Protein AF-A0A3D1LK97-F1 (afdb_monomer_lite)

Structure (mmCIF, N/CA/C/O backbone):
data_AF-A0A3D1LK97-F1
#
_entry.id   AF-A0A3D1LK97-F1
#
loop_
_atom_site.group_PDB
_atom_site.id
_atom_site.type_symbol
_atom_site.label_atom_id
_atom_site.label_alt_id
_atom_site.label_comp_id
_atom_site.label_asym_id
_atom_site.label_entity_id
_atom_site.label_seq_id
_atom_site.pdbx_PDB_ins_code
_atom_site.Cartn_x
_atom_site.Cartn_y
_atom_site.Cartn_z
_atom_site.occupancy
_atom_site.B_iso_or_equiv
_atom_site.auth_seq_id
_atom_site.auth_comp_id
_atom_site.auth_asym_id
_atom_site.auth_atom_id
_atom_site.pdbx_PDB_model_num
ATOM 1 N N . MET A 1 1 ? -4.830 -10.003 18.967 1.00 34.62 1 MET A N 1
ATOM 2 C CA . MET A 1 1 ? -3.590 -9.433 18.400 1.00 34.62 1 MET A CA 1
ATOM 3 C C . MET A 1 1 ? -3.853 -9.200 16.925 1.00 34.62 1 MET A C 1
ATOM 5 O O . MET A 1 1 ? -3.935 -10.170 16.188 1.00 34.62 1 MET A O 1
ATOM 9 N N . GLY A 1 2 ? -4.149 -7.959 16.535 1.00 43.16 2 GLY A N 1
ATOM 10 C CA . GLY A 1 2 ? -4.413 -7.624 15.134 1.00 43.16 2 GLY A CA 1
ATOM 11 C C . GLY A 1 2 ? -3.094 -7.548 14.375 1.00 43.16 2 GLY A C 1
ATOM 12 O O . GLY A 1 2 ? -2.179 -6.857 14.817 1.00 43.16 2 GLY A O 1
ATOM 13 N N . PHE A 1 3 ? -2.970 -8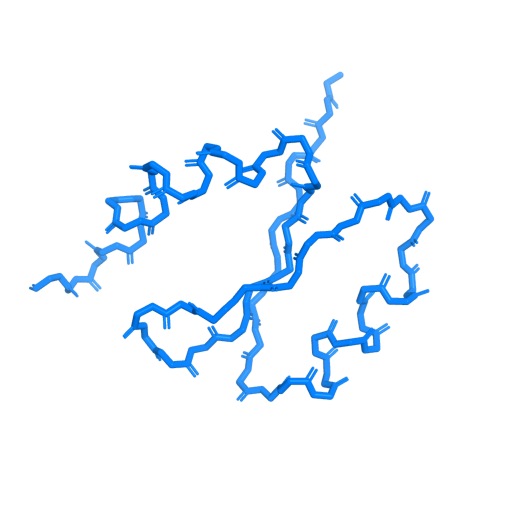.295 13.283 1.00 44.66 3 PHE A N 1
ATOM 14 C CA . PHE A 1 3 ? -1.841 -8.158 12.374 1.00 44.66 3 PHE A CA 1
ATOM 15 C C . PHE A 1 3 ? -2.009 -6.838 11.628 1.00 44.66 3 PHE A C 1
ATOM 17 O O . PHE A 1 3 ? -2.986 -6.664 10.906 1.00 44.66 3 PHE A O 1
ATOM 24 N N . VAL A 1 4 ? -1.077 -5.905 11.809 1.00 54.84 4 VAL A N 1
ATOM 25 C CA . VAL A 1 4 ? -1.055 -4.691 10.995 1.00 54.84 4 VAL A CA 1
ATOM 26 C C . VAL A 1 4 ? -0.515 -5.085 9.622 1.00 54.84 4 VAL A C 1
ATOM 28 O O . VAL A 1 4 ? 0.682 -5.330 9.464 1.00 54.84 4 VAL A O 1
ATOM 31 N N . MET A 1 5 ? -1.412 -5.267 8.652 1.00 64.75 5 MET A N 1
ATOM 32 C CA . MET A 1 5 ? -1.051 -5.765 7.328 1.00 64.75 5 MET A CA 1
ATOM 33 C C . MET A 1 5 ? -0.769 -4.592 6.390 1.00 64.75 5 MET A C 1
ATOM 35 O O . MET A 1 5 ? -1.679 -3.903 5.937 1.00 64.75 5 MET A O 1
ATOM 39 N N . TYR A 1 6 ? 0.512 -4.382 6.099 1.00 78.12 6 TYR A N 1
ATOM 40 C CA . TYR A 1 6 ? 0.980 -3.429 5.099 1.00 78.12 6 TYR A CA 1
ATOM 41 C C . TYR A 1 6 ? 1.434 -4.191 3.857 1.00 78.12 6 TYR A C 1
ATOM 43 O O . TYR A 1 6 ? 2.229 -5.128 3.963 1.00 78.12 6 TYR A O 1
ATOM 51 N N . ALA A 1 7 ? 0.968 -3.785 2.680 1.00 86.81 7 ALA A N 1
ATOM 52 C CA . ALA A 1 7 ? 1.429 -4.338 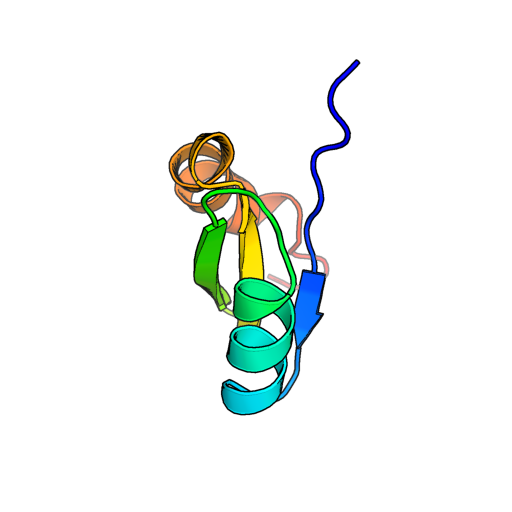1.409 1.00 86.81 7 ALA A CA 1
ATOM 53 C C . ALA A 1 7 ? 1.909 -3.222 0.479 1.00 86.81 7 ALA A C 1
ATOM 55 O O . ALA A 1 7 ? 1.381 -2.113 0.511 1.00 86.81 7 ALA A O 1
ATOM 56 N N . LYS A 1 8 ? 2.917 -3.512 -0.344 1.00 88.88 8 LYS A N 1
ATOM 57 C CA . LYS A 1 8 ? 3.606 -2.528 -1.183 1.00 88.88 8 LYS A CA 1
ATOM 58 C C . LYS A 1 8 ? 3.665 -3.008 -2.627 1.00 88.88 8 LYS A C 1
ATOM 60 O O . LYS A 1 8 ? 4.030 -4.156 -2.872 1.00 88.88 8 LYS A O 1
ATOM 65 N N . PHE A 1 9 ? 3.359 -2.127 -3.574 1.00 90.88 9 PHE A N 1
ATOM 66 C CA . PHE A 1 9 ? 3.223 -2.473 -4.984 1.00 90.88 9 PHE A CA 1
ATOM 67 C C . PHE A 1 9 ? 3.873 -1.434 -5.905 1.00 90.88 9 PHE A C 1
ATOM 69 O O . PHE A 1 9 ? 3.756 -0.234 -5.657 1.00 90.88 9 PHE A O 1
ATOM 76 N N . PRO A 1 10 ? 4.498 -1.869 -7.012 1.00 93.06 10 PRO A N 1
ATOM 77 C CA . PRO A 1 10 ? 5.027 -0.962 -8.029 1.00 93.06 10 PRO A CA 1
ATOM 78 C C . PRO A 1 10 ? 3.957 -0.343 -8.932 1.00 93.06 10 PRO A C 1
ATOM 80 O O . PRO A 1 10 ? 4.221 0.654 -9.595 1.00 93.06 10 PRO A O 1
ATOM 83 N N . TYR A 1 11 ? 2.746 -0.902 -8.954 1.00 94.19 11 TYR A N 1
ATOM 84 C CA . TYR A 1 11 ? 1.668 -0.453 -9.830 1.00 94.19 11 TYR A CA 1
ATOM 85 C C . TYR A 1 11 ? 0.385 -0.218 -9.038 1.00 94.19 11 TYR A C 1
ATOM 87 O O . TYR A 1 11 ? -0.030 -1.069 -8.247 1.00 94.19 11 TYR A O 1
ATOM 95 N N . TYR A 1 12 ? -0.274 0.911 -9.305 1.00 93.62 12 TYR A N 1
ATOM 96 C CA . TYR A 1 12 ? -1.511 1.291 -8.624 1.00 93.62 12 TYR A CA 1
ATOM 97 C C . TYR A 1 12 ? -2.636 0.273 -8.830 1.00 93.62 12 TYR A C 1
ATOM 99 O O . TYR A 1 12 ? -3.330 -0.076 -7.883 1.00 93.62 12 TYR A O 1
ATOM 107 N N . SER A 1 13 ? -2.779 -0.265 -10.043 1.00 96.50 13 SER A N 1
ATOM 108 C CA . SER A 1 13 ? -3.807 -1.263 -10.364 1.00 96.50 13 SER A CA 1
ATOM 109 C C . SER A 1 13 ? -3.683 -2.533 -9.520 1.00 96.50 13 SER A C 1
ATOM 111 O O . SER A 1 13 ? -4.687 -3.080 -9.069 1.00 96.50 13 SER A O 1
ATOM 113 N N . VAL A 1 14 ? -2.456 -2.980 -9.245 1.00 95.81 14 VAL A N 1
ATOM 114 C CA . VAL A 1 14 ? -2.204 -4.149 -8.391 1.00 95.81 14 VAL A CA 1
ATOM 115 C C . VAL A 1 14 ? -2.549 -3.829 -6.936 1.00 95.81 14 VAL A C 1
ATOM 117 O O . VAL A 1 14 ? -3.197 -4.637 -6.273 1.00 95.81 14 VAL A O 1
ATOM 120 N N . ALA A 1 15 ? -2.193 -2.631 -6.459 1.00 94.56 15 ALA A N 1
ATOM 121 C CA . ALA A 1 15 ? -2.585 -2.167 -5.130 1.00 94.56 15 ALA A CA 1
ATOM 122 C C . ALA A 1 15 ? -4.115 -2.103 -4.973 1.00 94.56 15 ALA A C 1
ATOM 124 O O . ALA A 1 15 ? -4.644 -2.525 -3.947 1.00 94.56 15 ALA A O 1
ATOM 125 N N . GLN A 1 16 ? -4.834 -1.637 -6.000 1.00 95.12 16 GLN A N 1
ATOM 126 C CA . GLN A 1 16 ? -6.298 -1.611 -6.019 1.00 95.12 16 GLN A CA 1
ATOM 127 C C . GLN A 1 16 ? -6.902 -3.014 -5.981 1.00 95.12 16 GLN A C 1
ATOM 129 O O . GLN A 1 16 ? -7.793 -3.263 -5.174 1.00 95.12 16 GLN A O 1
ATOM 134 N N . MET A 1 17 ? -6.410 -3.938 -6.811 1.00 96.88 17 MET A N 1
ATOM 135 C CA . MET A 1 17 ? -6.880 -5.327 -6.803 1.00 96.88 17 MET A CA 1
ATOM 136 C C . MET A 1 17 ? -6.685 -5.983 -5.437 1.00 96.88 17 MET A C 1
ATOM 138 O O . MET A 1 17 ? -7.595 -6.634 -4.928 1.00 96.88 17 MET A O 1
ATOM 142 N N . TYR A 1 18 ? -5.513 -5.787 -4.830 1.00 94.00 18 TYR A N 1
ATOM 143 C CA . TYR A 1 18 ? -5.241 -6.289 -3.491 1.00 94.00 18 TYR A CA 1
ATOM 144 C C . TYR A 1 18 ? -6.191 -5.666 -2.461 1.00 94.00 18 TYR A C 1
ATOM 146 O O . TYR A 1 18 ? -6.824 -6.398 -1.708 1.00 94.00 18 TYR A O 1
ATOM 154 N N . ALA A 1 19 ? -6.377 -4.343 -2.480 1.00 93.25 19 ALA A N 1
ATOM 155 C CA . ALA A 1 19 ? -7.304 -3.652 -1.584 1.00 93.25 19 ALA A CA 1
ATOM 156 C C . ALA A 1 19 ? -8.752 -4.163 -1.712 1.00 93.25 19 ALA A C 1
ATOM 158 O O . ALA A 1 19 ? -9.417 -4.354 -0.702 1.00 93.25 19 ALA A O 1
ATOM 159 N N . MET A 1 20 ? -9.222 -4.441 -2.933 1.00 93.62 20 MET A N 1
ATOM 160 C CA . MET A 1 20 ? -10.556 -5.009 -3.182 1.00 93.62 20 MET A CA 1
ATOM 161 C C . MET A 1 20 ? -10.708 -6.452 -2.686 1.00 93.62 20 MET A C 1
ATOM 163 O O . MET A 1 20 ? -11.828 -6.899 -2.456 1.00 93.62 20 MET A O 1
ATOM 167 N N . SER A 1 21 ? -9.604 -7.191 -2.551 1.00 94.19 21 SER A N 1
ATOM 168 C CA . SER A 1 21 ? -9.617 -8.571 -2.049 1.00 94.19 21 SER A CA 1
ATOM 169 C C . SER A 1 21 ? -9.687 -8.669 -0.522 1.00 94.19 21 SER A C 1
ATOM 171 O O . SER A 1 21 ? -9.877 -9.761 0.010 1.00 94.19 21 SER A O 1
ATOM 173 N N . LEU A 1 22 ? -9.521 -7.548 0.184 1.00 90.56 22 LEU A N 1
ATOM 174 C CA . LEU A 1 22 ? -9.542 -7.496 1.639 1.00 90.56 22 LEU A CA 1
ATOM 175 C C . LEU A 1 22 ? -10.957 -7.210 2.148 1.00 90.56 22 LEU A C 1
ATOM 177 O O . LEU A 1 22 ? -11.600 -6.256 1.721 1.00 90.56 22 LEU A O 1
ATOM 181 N N . ASP A 1 23 ? -11.407 -7.987 3.133 1.00 91.00 23 ASP A N 1
ATOM 182 C CA . ASP A 1 23 ? -12.700 -7.798 3.813 1.00 91.00 23 ASP A CA 1
ATOM 183 C C . ASP A 1 23 ? -12.607 -6.763 4.953 1.00 91.00 23 ASP A C 1
ATOM 185 O O . ASP A 1 23 ? -13.186 -6.906 6.030 1.00 91.00 23 ASP A O 1
ATOM 189 N N . MET A 1 24 ? -11.785 -5.730 4.759 1.00 88.44 24 MET A N 1
ATOM 190 C CA . MET A 1 24 ? -11.555 -4.686 5.753 1.00 88.44 24 MET A CA 1
ATOM 191 C C . MET A 1 24 ? -11.288 -3.327 5.099 1.00 88.44 24 MET A C 1
ATOM 193 O O . MET A 1 24 ? -10.751 -3.264 3.992 1.00 88.44 24 MET A O 1
ATOM 197 N N . PRO A 1 25 ? -11.620 -2.214 5.778 1.00 89.38 25 PRO A N 1
ATOM 198 C CA . PRO A 1 25 ? -11.304 -0.883 5.281 1.00 89.38 25 PRO A CA 1
ATOM 199 C C . PRO A 1 25 ? -9.792 -0.648 5.209 1.00 89.38 25 PRO A C 1
ATOM 201 O O . PRO A 1 25 ? -9.088 -0.741 6.214 1.00 89.38 25 PRO A O 1
ATOM 204 N N . VAL A 1 26 ? -9.310 -0.255 4.033 1.00 91.00 26 VAL A N 1
ATOM 205 C CA . VAL A 1 26 ? -7.901 0.078 3.790 1.00 91.00 26 VAL A CA 1
ATOM 206 C C . VAL A 1 26 ? -7.761 1.425 3.086 1.00 91.00 26 VAL A C 1
ATOM 208 O O . VAL A 1 26 ? -8.695 1.901 2.438 1.00 91.00 26 VAL A O 1
ATOM 211 N N . ALA A 1 27 ? -6.583 2.031 3.201 1.00 90.19 27 ALA A N 1
ATOM 212 C CA . ALA A 1 27 ? -6.164 3.202 2.442 1.00 90.19 27 ALA A CA 1
ATOM 213 C C . ALA A 1 27 ? -5.040 2.815 1.468 1.00 90.19 27 ALA A C 1
ATOM 215 O O . ALA A 1 27 ? -4.171 2.007 1.800 1.00 90.19 27 ALA A O 1
ATOM 216 N N . ILE A 1 28 ? -5.057 3.397 0.264 1.00 90.94 28 ILE A N 1
ATOM 217 C CA . ILE A 1 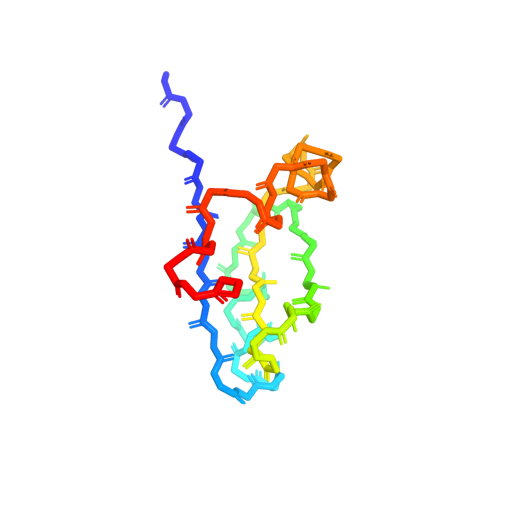28 ? -3.964 3.271 -0.709 1.00 90.94 28 ILE A CA 1
ATOM 218 C C . ILE A 1 28 ? -3.217 4.597 -0.757 1.00 90.94 28 ILE A C 1
ATOM 220 O O . ILE A 1 28 ? -3.822 5.630 -1.041 1.00 90.94 28 ILE A O 1
ATOM 224 N N . MET A 1 29 ? -1.911 4.572 -0.512 1.00 87.75 29 MET A N 1
ATOM 225 C CA . MET A 1 29 ? -1.090 5.778 -0.410 1.00 87.75 29 MET A CA 1
ATOM 226 C C . MET A 1 29 ? 0.146 5.681 -1.298 1.00 87.75 29 MET A C 1
ATOM 228 O O . MET A 1 29 ? 0.774 4.627 -1.382 1.00 87.75 29 MET A O 1
ATOM 232 N N . LEU A 1 30 ? 0.507 6.779 -1.963 1.00 86.56 30 LEU A N 1
ATOM 233 C CA . LEU A 1 30 ? 1.752 6.868 -2.724 1.00 86.56 30 LEU A CA 1
ATOM 234 C C . LEU A 1 30 ? 2.897 7.214 -1.764 1.00 86.56 30 LEU A C 1
ATOM 236 O O . LEU A 1 30 ? 2.880 8.269 -1.131 1.00 86.56 30 LEU A O 1
ATOM 240 N N . GLY A 1 31 ? 3.863 6.309 -1.635 1.00 80.06 31 GLY A N 1
ATOM 241 C CA . GLY A 1 31 ? 5.068 6.507 -0.836 1.00 80.06 31 GLY 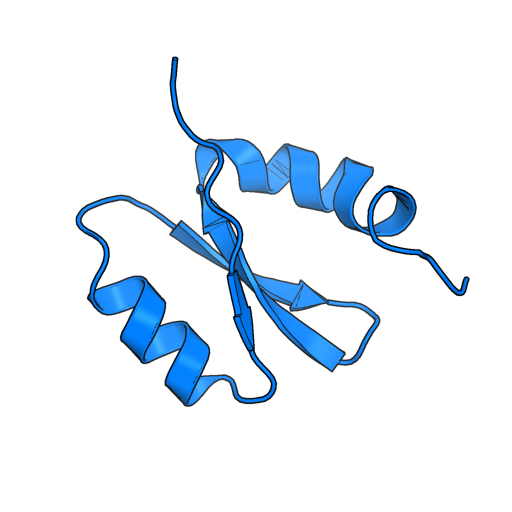A CA 1
ATOM 242 C C . GLY A 1 31 ? 6.072 7.446 -1.509 1.00 80.06 31 GLY A C 1
ATOM 243 O O . GLY A 1 31 ? 6.038 7.659 -2.722 1.00 80.06 31 GLY A O 1
ATOM 244 N N . GLY A 1 32 ? 7.007 7.986 -0.719 1.00 78.62 32 GLY A N 1
ATOM 245 C CA . GLY A 1 32 ? 8.103 8.827 -1.229 1.00 78.62 32 GLY A CA 1
ATOM 246 C C . GLY A 1 32 ? 9.083 8.084 -2.147 1.00 78.62 32 GLY A C 1
ATOM 247 O O . GLY A 1 32 ? 9.818 8.703 -2.905 1.00 78.62 32 GLY A O 1
ATOM 248 N N . ASP A 1 33 ? 9.048 6.754 -2.123 1.00 82.25 33 ASP A N 1
ATOM 249 C CA . ASP A 1 33 ? 9.782 5.845 -3.003 1.00 82.25 33 ASP A CA 1
ATOM 250 C C . ASP A 1 33 ? 9.051 5.537 -4.323 1.00 82.25 33 ASP A C 1
ATOM 252 O O . ASP A 1 33 ? 9.455 4.632 -5.052 1.00 82.25 33 ASP A O 1
ATOM 256 N N . LEU A 1 34 ? 7.983 6.282 -4.632 1.00 84.88 34 LEU A N 1
ATOM 257 C CA . LEU A 1 34 ? 7.136 6.122 -5.821 1.00 84.88 34 LEU A CA 1
ATOM 258 C C . LEU A 1 34 ? 6.403 4.773 -5.893 1.00 84.88 34 LEU A C 1
ATOM 260 O O . LEU A 1 34 ? 5.937 4.372 -6.960 1.00 84.88 34 LEU A O 1
ATOM 264 N N . LEU A 1 35 ? 6.274 4.078 -4.762 1.00 88.12 35 LEU A N 1
ATOM 265 C CA . LEU A 1 35 ? 5.549 2.817 -4.657 1.00 88.12 35 LEU A CA 1
ATOM 266 C C . LEU A 1 35 ? 4.225 3.020 -3.920 1.00 88.12 35 LEU A C 1
ATOM 268 O O . LEU A 1 35 ? 4.076 3.908 -3.080 1.00 88.12 35 LEU A O 1
ATOM 272 N N . TYR A 1 36 ? 3.245 2.180 -4.231 1.00 90.25 36 TYR A N 1
ATOM 273 C CA . TYR A 1 36 ? 1.916 2.244 -3.634 1.00 90.25 36 TYR A CA 1
ATOM 274 C C . TYR A 1 36 ? 1.839 1.335 -2.418 1.00 90.25 36 TYR A C 1
ATOM 276 O O . TYR A 1 36 ? 2.117 0.140 -2.510 1.00 90.25 36 TYR A O 1
ATOM 284 N N . TRP A 1 37 ? 1.411 1.892 -1.297 1.00 89.69 37 TRP A N 1
ATOM 285 C CA . TRP A 1 37 ? 1.180 1.175 -0.055 1.00 89.69 37 TRP A CA 1
ATOM 286 C C . TRP A 1 37 ? -0.307 0.968 0.167 1.00 89.69 37 TRP A C 1
ATOM 288 O O . TRP A 1 37 ? -1.088 1.903 0.022 1.00 89.69 37 TRP A O 1
ATOM 298 N N . VAL A 1 38 ? -0.688 -0.247 0.540 1.00 91.12 38 VAL A N 1
ATOM 299 C CA . VAL A 1 38 ? -2.020 -0.582 1.040 1.00 91.12 38 VAL A CA 1
ATOM 300 C C . VAL A 1 38 ? -1.893 -0.802 2.536 1.00 91.12 38 VAL A C 1
ATOM 302 O O . VAL A 1 38 ? -1.123 -1.662 2.973 1.00 91.12 38 VAL A O 1
ATOM 305 N N . VAL A 1 39 ? -2.604 0.016 3.306 1.00 88.50 39 VAL A N 1
ATOM 306 C CA . VAL A 1 39 ? -2.499 0.085 4.767 1.00 88.50 39 VAL A CA 1
ATOM 307 C C . VAL A 1 39 ? -3.888 -0.004 5.393 1.00 88.50 39 VAL A C 1
ATOM 309 O O . VAL A 1 39 ? -4.861 0.454 4.794 1.00 88.50 39 VAL A O 1
ATOM 312 N N . ASP A 1 40 ? -4.000 -0.563 6.598 1.00 87.94 40 ASP A N 1
ATOM 313 C CA . ASP A 1 40 ? -5.242 -0.475 7.378 1.00 87.94 40 ASP A CA 1
ATOM 314 C C . ASP A 1 40 ? -5.617 1.000 7.587 1.00 87.94 40 ASP A C 1
ATOM 316 O O . ASP A 1 40 ? -4.769 1.832 7.927 1.00 87.94 40 ASP A O 1
ATOM 320 N N . ARG A 1 41 ? -6.899 1.326 7.402 1.00 84.00 41 ARG A N 1
ATOM 321 C CA . ARG A 1 41 ? -7.430 2.676 7.607 1.00 84.00 41 ARG A CA 1
ATOM 322 C C . ARG A 1 41 ? -7.184 3.211 9.024 1.00 84.00 41 ARG A C 1
ATOM 324 O O . ARG A 1 41 ? -6.980 4.410 9.188 1.00 84.00 41 ARG A O 1
ATOM 331 N N . GLN A 1 42 ? -7.172 2.359 10.047 1.00 82.62 42 GLN A N 1
ATOM 332 C CA . GLN A 1 42 ? -6.861 2.766 11.425 1.00 82.62 42 GLN A CA 1
ATOM 333 C C . GLN A 1 42 ? -5.403 3.222 11.578 1.00 82.62 42 GLN A C 1
ATOM 335 O O . GLN A 1 42 ? -5.106 4.109 12.378 1.00 82.62 42 GLN A O 1
ATOM 340 N N . SER A 1 43 ? -4.508 2.654 10.771 1.00 74.06 43 SER A N 1
ATOM 341 C CA . SER A 1 43 ? -3.075 2.944 10.768 1.00 74.06 43 SER A CA 1
ATOM 342 C C . SER A 1 43 ? -2.679 4.015 9.747 1.00 74.06 43 SER A C 1
ATOM 344 O O . SER A 1 43 ? -1.503 4.355 9.657 1.00 74.06 43 SER A O 1
ATOM 346 N N . GLU A 1 44 ? -3.625 4.595 9.000 1.00 77.25 44 GLU A N 1
ATOM 347 C CA . GLU A 1 44 ? -3.360 5.635 7.994 1.00 77.25 44 GLU A CA 1
ATOM 348 C C . GLU A 1 44 ? -2.651 6.855 8.606 1.00 77.25 44 GLU A C 1
ATOM 350 O O . GLU A 1 44 ? -1.626 7.314 8.101 1.00 77.25 44 GLU A O 1
ATOM 355 N N . VAL A 1 45 ? -3.158 7.347 9.742 1.00 75.44 45 VAL A N 1
ATOM 356 C CA . VAL A 1 45 ? -2.590 8.502 10.459 1.00 75.44 45 VAL A CA 1
ATOM 357 C C . VAL A 1 45 ? -1.201 8.183 11.010 1.00 75.44 45 VAL A C 1
ATOM 359 O O . VAL A 1 45 ? -0.322 9.045 11.036 1.00 75.44 45 VAL A O 1
ATOM 362 N N . GLU A 1 46 ? -0.996 6.946 11.460 1.00 72.81 46 GLU A N 1
ATOM 363 C CA . GLU A 1 46 ? 0.297 6.481 11.948 1.00 72.81 46 GLU A CA 1
ATOM 364 C C . GLU A 1 46 ? 1.293 6.353 10.794 1.00 72.81 46 GLU A C 1
ATOM 366 O O . GLU A 1 46 ? 2.413 6.833 10.912 1.00 72.81 46 GLU A O 1
ATOM 371 N N . TYR A 1 47 ? 0.876 5.855 9.630 1.00 67.81 47 TYR A N 1
ATOM 372 C CA . TYR A 1 47 ? 1.708 5.847 8.431 1.00 67.81 47 TYR A CA 1
ATOM 373 C C . TYR A 1 47 ? 2.029 7.268 7.946 1.00 67.81 47 TYR A C 1
ATOM 375 O O . TYR A 1 47 ? 3.166 7.539 7.580 1.00 67.81 47 TYR A O 1
ATOM 383 N N . GLN A 1 48 ? 1.095 8.219 7.963 1.00 69.06 48 GLN A N 1
ATOM 384 C CA . GLN A 1 48 ? 1.425 9.601 7.581 1.00 69.06 48 GLN A CA 1
ATOM 385 C C . GLN A 1 48 ? 2.477 10.230 8.511 1.00 69.06 48 GLN A C 1
ATOM 387 O O . GLN A 1 48 ? 3.284 11.045 8.070 1.00 69.06 48 GLN A O 1
ATOM 392 N N . LYS A 1 49 ? 2.498 9.832 9.789 1.00 66.81 49 LYS A N 1
ATOM 393 C CA . LYS A 1 49 ? 3.459 10.323 10.791 1.00 66.81 49 LYS A CA 1
ATOM 394 C C . LYS A 1 49 ? 4.779 9.549 10.805 1.00 66.81 49 LYS A C 1
ATOM 396 O O . LYS A 1 49 ? 5.825 10.139 11.056 1.00 66.81 49 LYS A O 1
ATOM 401 N N . ILE A 1 50 ? 4.725 8.239 10.578 1.00 58.91 50 ILE A N 1
ATOM 402 C CA . ILE A 1 50 ? 5.811 7.283 10.824 1.00 58.91 50 ILE A CA 1
ATOM 403 C C . ILE A 1 50 ? 6.288 6.604 9.528 1.00 58.91 50 ILE A C 1
ATOM 405 O O . ILE A 1 50 ? 7.446 6.223 9.419 1.00 58.91 50 ILE A O 1
ATOM 409 N N . GLY A 1 51 ? 5.454 6.489 8.500 1.00 52.94 51 GLY A N 1
ATOM 410 C CA . GLY A 1 51 ? 5.796 5.881 7.208 1.00 52.94 51 GLY A CA 1
ATOM 411 C C . GLY A 1 51 ? 6.965 6.565 6.490 1.00 52.94 51 GLY A C 1
ATOM 412 O O . GLY A 1 51 ? 7.697 5.894 5.770 1.00 52.94 51 GLY A O 1
ATOM 413 N N . CYS A 1 52 ? 7.226 7.853 6.756 1.00 52.62 52 CYS A N 1
ATOM 414 C CA . CYS A 1 52 ? 8.469 8.509 6.329 1.00 52.62 52 CYS A CA 1
ATOM 415 C C . CYS A 1 52 ? 9.720 8.007 7.076 1.00 52.62 52 CYS A C 1
ATOM 417 O O . CYS A 1 52 ? 10.794 8.013 6.490 1.00 52.62 52 CYS A O 1
ATOM 419 N N . SER A 1 53 ? 9.617 7.588 8.343 1.00 52.84 53 SER A N 1
ATOM 420 C CA . SER A 1 53 ? 10.764 7.242 9.203 1.00 52.84 53 SER A CA 1
ATOM 421 C C . SER A 1 53 ? 10.990 5.737 9.405 1.00 52.84 53 SER A C 1
ATOM 423 O O . SER A 1 53 ? 12.131 5.318 9.583 1.00 52.84 53 SER A O 1
ATOM 425 N N . LEU A 1 54 ? 9.949 4.897 9.349 1.00 48.44 54 LEU A N 1
ATOM 426 C CA . L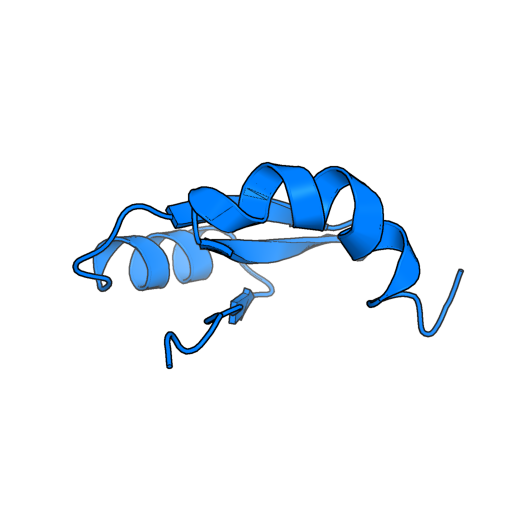EU A 1 54 ? 10.080 3.434 9.466 1.00 48.44 54 LEU A CA 1
ATOM 427 C C . LEU A 1 54 ? 10.498 2.747 8.158 1.00 48.44 54 LEU A C 1
ATOM 429 O O . LEU A 1 54 ? 10.901 1.585 8.182 1.00 48.44 54 LEU A O 1
ATOM 433 N N . LEU A 1 55 ? 10.411 3.445 7.023 1.00 51.59 55 LEU A N 1
ATOM 434 C CA . LEU A 1 55 ? 10.690 2.887 5.694 1.00 51.59 55 LEU A CA 1
ATOM 435 C C . LEU A 1 55 ? 11.876 3.560 4.990 1.00 51.59 55 LEU A C 1
ATOM 437 O O . LEU A 1 55 ? 12.343 3.050 3.972 1.00 51.59 55 LEU A O 1
ATOM 441 N N . SER A 1 56 ? 12.428 4.634 5.567 1.00 46.22 56 SER A N 1
ATOM 442 C CA . SER A 1 56 ? 13.686 5.249 5.143 1.00 46.22 56 SER A CA 1
ATOM 443 C C . SER A 1 56 ? 14.887 4.394 5.576 1.00 46.22 56 SER A C 1
ATOM 445 O O . SER A 1 56 ? 15.675 4.769 6.445 1.00 46.22 56 SER A O 1
ATOM 447 N N . ARG A 1 57 ? 15.092 3.246 4.926 1.00 41.06 57 ARG A N 1
ATOM 448 C CA . ARG A 1 57 ? 16.452 2.977 4.445 1.00 41.06 57 ARG A CA 1
ATOM 449 C C . ARG A 1 57 ? 16.576 3.800 3.167 1.00 41.06 57 ARG A C 1
ATOM 451 O O . ARG A 1 57 ? 15.999 3.413 2.160 1.00 41.06 57 ARG A O 1
ATOM 458 N N . SER A 1 58 ? 17.278 4.927 3.293 1.00 43.19 58 SER A N 1
ATOM 459 C CA . SER A 1 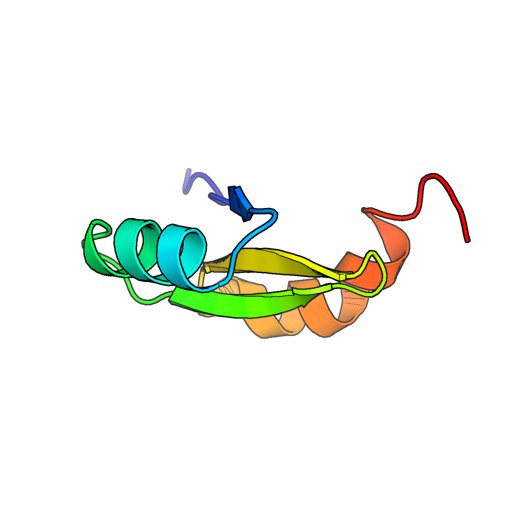58 ? 17.465 6.013 2.313 1.00 43.19 58 SER A CA 1
ATOM 460 C C . SER A 1 58 ? 16.453 7.164 2.425 1.00 43.19 58 SER A C 1
ATOM 462 O O . SER A 1 58 ? 15.558 7.300 1.597 1.00 43.19 58 SER A O 1
ATOM 464 N N . CYS A 1 59 ? 16.635 8.002 3.453 1.00 44.38 59 CYS A N 1
ATOM 465 C CA . CYS A 1 59 ? 16.600 9.453 3.229 1.00 44.38 59 CYS A CA 1
ATOM 466 C C . CYS A 1 59 ? 17.925 9.874 2.584 1.00 44.38 59 CYS A C 1
ATOM 468 O O . CYS A 1 59 ? 18.945 9.206 2.890 1.00 44.38 59 CYS A O 1
#

Secondary structure (DSSP, 8-state):
------EEESSHHHHHHHHHH-SS-EEEEE-TTS-EEEEEGGGHHHHHHHHHHHS-S--

pLDDT: mean 77.13, std 18.22, range [34.62, 96.88]

Sequence (59 aa):
MGFVMYAKFPYYSVAQMYAMSLDMPVAIMLGGDLLYWVVDRQSEVEYQKIGCSLLSRSC

Foldseek 3Di:
DDDFDKDKALDPVVLVVVCVVDPADWDWDQDPVRIIMIGHPVCPVVCVVCVVPVVPPDD

Radius of gyration: 11.28 Å; chains: 1; bounding box: 30×20×29 Å